Protein AF-A0A970ISX2-F1 (afdb_monomer_lite)

Foldseek 3Di:
DQDPVLVVLLVVLVVCVVVDPDDPVSVVSNVVSVVVVVVVVVVVVVVVVVVVVVVVVD

Secondary structure (DSSP, 8-state):
---HHHHHHHHHHHHHHHHSPPPHHHHHHHHHHHHHHHHHHHHHHHHHHHHHHHHTT-

Structure (mmCIF, N/CA/C/O backbone):
data_AF-A0A970ISX2-F1
#
_entry.id   AF-A0A970ISX2-F1
#
loop_
_atom_site.group_PDB
_atom_site.id
_atom_site.type_symbol
_atom_site.label_atom_id
_atom_site.label_alt_id
_atom_site.label_comp_id
_atom_site.label_asym_id
_atom_site.label_entity_id
_atom_site.label_seq_id
_atom_site.pdbx_PDB_ins_code
_atom_site.Cartn_x
_atom_site.Cartn_y
_atom_site.Cartn_z
_atom_site.occupancy
_atom_site.B_iso_or_equiv
_atom_site.auth_seq_id
_atom_site.auth_comp_id
_atom_site.auth_asym_id
_atom_site.auth_atom_id
_atom_site.pdbx_PDB_model_num
ATOM 1 N N . MET A 1 1 ? 11.316 -8.248 -2.703 1.00 79.44 1 MET A N 1
ATOM 2 C CA . MET A 1 1 ? 10.211 -8.721 -3.566 1.00 79.44 1 MET A CA 1
ATOM 3 C C . MET A 1 1 ? 8.900 -8.538 -2.818 1.00 79.44 1 MET A C 1
ATOM 5 O O . MET A 1 1 ? 8.884 -8.779 -1.614 1.00 79.44 1 MET A O 1
ATOM 9 N N . ILE A 1 2 ? 7.858 -8.030 -3.475 1.00 91.19 2 ILE A N 1
ATOM 10 C CA . ILE A 1 2 ? 6.514 -7.919 -2.888 1.00 91.19 2 ILE A CA 1
ATOM 11 C C . ILE A 1 2 ? 5.701 -9.167 -3.247 1.00 91.19 2 ILE A C 1
ATOM 13 O O . ILE A 1 2 ? 5.827 -9.656 -4.370 1.00 91.19 2 ILE A O 1
ATOM 17 N N . SER A 1 3 ? 4.944 -9.718 -2.297 1.00 94.62 3 SER A N 1
ATOM 18 C CA . SER A 1 3 ? 4.124 -10.912 -2.538 1.00 94.62 3 SER A CA 1
ATOM 19 C C . SER A 1 3 ? 2.702 -10.547 -2.982 1.00 94.62 3 SER A C 1
ATOM 21 O O . SER A 1 3 ? 2.309 -9.378 -2.960 1.00 94.62 3 SER A O 1
ATOM 23 N N . LYS A 1 4 ? 1.911 -11.545 -3.393 1.00 94.81 4 LYS A N 1
ATOM 24 C CA . LYS A 1 4 ? 0.491 -11.328 -3.718 1.00 94.81 4 LYS A CA 1
ATOM 25 C C . LYS A 1 4 ? -0.305 -10.946 -2.471 1.00 94.81 4 LYS A C 1
ATOM 27 O O . LYS A 1 4 ? -1.171 -10.083 -2.544 1.00 94.81 4 LYS A O 1
ATOM 32 N N . GLU A 1 5 ? 0.040 -11.531 -1.330 1.00 96.56 5 GLU A N 1
ATOM 33 C CA . GLU A 1 5 ? -0.564 -11.247 -0.028 1.00 96.56 5 GLU A CA 1
ATOM 34 C C . GLU A 1 5 ? -0.286 -9.802 0.407 1.00 96.56 5 GLU A C 1
ATOM 36 O O . GLU A 1 5 ? -1.195 -9.124 0.877 1.00 96.56 5 GLU A O 1
ATOM 41 N N . ASP A 1 6 ? 0.932 -9.293 0.180 1.00 95.94 6 ASP A N 1
ATOM 42 C CA . ASP A 1 6 ? 1.269 -7.885 0.431 1.00 95.94 6 ASP A CA 1
ATOM 43 C C . ASP A 1 6 ? 0.383 -6.937 -0.410 1.00 95.94 6 ASP A C 1
ATOM 45 O O . ASP A 1 6 ? -0.072 -5.903 0.081 1.00 95.94 6 ASP A O 1
ATOM 49 N N . ILE A 1 7 ? 0.124 -7.279 -1.679 1.00 95.94 7 ILE A N 1
ATOM 50 C CA . ILE A 1 7 ? -0.733 -6.490 -2.583 1.00 95.94 7 ILE A CA 1
ATOM 51 C C . ILE A 1 7 ? -2.195 -6.542 -2.127 1.00 95.94 7 ILE A C 1
ATOM 53 O O . ILE A 1 7 ? -2.856 -5.504 -2.054 1.00 95.94 7 ILE A O 1
ATOM 57 N N . GLU A 1 8 ? -2.693 -7.726 -1.770 1.00 97.88 8 GLU A N 1
ATOM 58 C CA . GLU A 1 8 ? -4.047 -7.893 -1.240 1.00 97.88 8 GLU A CA 1
ATOM 59 C C . GLU A 1 8 ? -4.227 -7.090 0.054 1.00 97.88 8 GLU A C 1
ATOM 61 O O . GLU A 1 8 ? -5.214 -6.374 0.225 1.00 97.88 8 GLU A O 1
ATOM 66 N N . ARG A 1 9 ? -3.217 -7.101 0.931 1.00 97.75 9 ARG A N 1
ATOM 67 C CA . ARG A 1 9 ? -3.216 -6.315 2.166 1.00 97.75 9 ARG A CA 1
ATOM 68 C C . ARG A 1 9 ? -3.264 -4.811 1.894 1.00 97.75 9 ARG A C 1
ATOM 70 O O . ARG A 1 9 ? -4.039 -4.111 2.545 1.00 97.75 9 ARG A O 1
ATOM 77 N N . ILE A 1 10 ? -2.516 -4.310 0.904 1.00 97.62 10 ILE A N 1
ATOM 78 C CA . ILE A 1 10 ? -2.613 -2.906 0.459 1.00 97.62 10 ILE A CA 1
ATOM 79 C C . ILE A 1 10 ? -4.048 -2.572 0.024 1.00 97.62 10 ILE A C 1
ATOM 81 O O . ILE A 1 10 ? -4.556 -1.508 0.392 1.00 97.62 10 ILE A O 1
ATOM 85 N N . ASN A 1 11 ? -4.701 -3.462 -0.731 1.00 97.44 11 ASN A N 1
ATOM 86 C CA . ASN A 1 11 ? -6.071 -3.267 -1.214 1.00 97.44 11 ASN A CA 1
ATOM 87 C C . ASN A 1 11 ? -7.094 -3.268 -0.072 1.00 97.44 11 ASN A C 1
ATOM 89 O O . ASN A 1 11 ? -7.976 -2.410 -0.048 1.00 97.44 11 ASN A O 1
ATOM 93 N N . ILE A 1 12 ? -6.959 -4.185 0.889 1.00 97.69 12 ILE A N 1
ATOM 94 C CA . ILE A 1 12 ? -7.814 -4.253 2.082 1.00 97.69 12 ILE A CA 1
ATOM 95 C C . ILE A 1 12 ? -7.699 -2.957 2.890 1.00 97.69 12 ILE A C 1
ATOM 97 O O . ILE A 1 12 ? -8.712 -2.316 3.163 1.00 97.69 12 ILE A O 1
ATOM 101 N N . LEU A 1 13 ? -6.473 -2.526 3.212 1.00 97.69 13 LEU A N 1
ATOM 102 C CA . LEU A 1 13 ? -6.232 -1.288 3.964 1.00 97.69 13 LEU A CA 1
ATOM 103 C C . LEU A 1 13 ? -6.725 -0.056 3.193 1.00 97.69 13 LEU A C 1
ATOM 105 O O . LEU A 1 13 ? -7.250 0.885 3.782 1.00 97.69 13 LEU A O 1
ATOM 109 N N . TYR A 1 14 ? -6.614 -0.064 1.862 1.00 97.12 14 TYR A N 1
ATOM 110 C CA . TYR A 1 14 ? -7.153 1.006 1.025 1.00 97.12 14 TYR A CA 1
ATOM 111 C C . TYR A 1 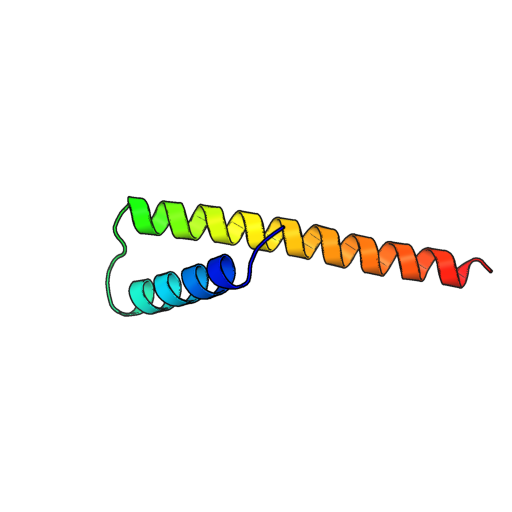14 ? -8.679 1.079 1.089 1.00 97.12 14 TYR A C 1
ATOM 113 O O . TYR A 1 14 ? -9.210 2.164 1.320 1.00 97.12 14 TYR A O 1
ATOM 121 N N . LYS A 1 15 ? -9.382 -0.049 0.934 1.00 97.50 15 LYS A N 1
ATOM 122 C CA . LYS A 1 15 ? -10.846 -0.097 1.069 1.00 97.50 15 LYS A CA 1
ATOM 123 C C . LYS A 1 15 ? -11.278 0.357 2.461 1.00 97.50 15 LYS A C 1
ATOM 125 O O . LYS A 1 15 ? -12.100 1.259 2.571 1.00 97.50 15 LYS A O 1
ATOM 130 N N . LYS A 1 16 ? -10.624 -0.160 3.506 1.00 96.88 16 LYS A N 1
ATOM 131 C CA . LYS A 1 16 ? -10.886 0.242 4.892 1.00 96.88 16 LYS A CA 1
ATOM 132 C C . LYS A 1 16 ? -10.728 1.753 5.086 1.00 96.88 16 LYS A C 1
ATOM 134 O O . LYS A 1 16 ? -11.632 2.372 5.623 1.00 96.88 16 LYS A O 1
ATOM 139 N N . SER A 1 17 ? -9.665 2.363 4.548 1.00 96.00 17 SER A N 1
ATOM 140 C CA . SER A 1 17 ? -9.426 3.818 4.631 1.00 96.00 17 SER A CA 1
ATOM 141 C C . SER A 1 17 ? -10.488 4.695 3.948 1.00 96.00 17 SER A C 1
ATOM 143 O O . SER A 1 17 ? -10.532 5.901 4.183 1.00 96.00 17 SER A O 1
ATOM 145 N N . LYS A 1 18 ? -11.307 4.119 3.055 1.00 96.31 18 LYS A N 1
ATOM 146 C CA . LYS A 1 18 ? -12.414 4.820 2.383 1.00 96.31 18 LYS A CA 1
ATOM 147 C C . LYS A 1 18 ? -13.700 4.801 3.194 1.00 96.31 18 LYS A C 1
ATOM 149 O O . LYS A 1 18 ? -14.524 5.691 3.016 1.00 96.31 18 LYS A O 1
ATOM 154 N N . GLU A 1 19 ? -13.861 3.797 4.045 1.00 96.44 19 GLU A N 1
ATOM 155 C CA . GLU A 1 19 ? -15.050 3.607 4.872 1.00 96.44 19 GLU A CA 1
ATOM 156 C C . GLU A 1 19 ? -14.840 4.171 6.280 1.00 96.44 19 GLU A C 1
ATOM 158 O O . GLU A 1 19 ? -15.739 4.791 6.842 1.00 96.44 19 GLU A O 1
ATOM 163 N N . VAL A 1 20 ? -13.641 3.986 6.841 1.00 94.94 20 VAL A N 1
ATOM 164 C CA . VAL A 1 20 ? -13.283 4.367 8.210 1.00 94.94 20 VAL A CA 1
ATOM 165 C C . VAL A 1 20 ? -11.849 4.892 8.295 1.00 94.94 20 VAL A C 1
ATOM 167 O O . VAL A 1 20 ? -11.009 4.640 7.430 1.00 94.94 20 VAL A O 1
ATOM 170 N N . ILE A 1 21 ? -11.545 5.608 9.377 1.00 95.00 21 ILE A N 1
ATOM 171 C CA . ILE A 1 21 ? -10.174 6.015 9.699 1.00 95.00 21 ILE A CA 1
ATOM 172 C C . ILE A 1 21 ? -9.368 4.760 10.067 1.00 95.00 21 ILE A C 1
ATOM 174 O O . ILE A 1 21 ? -9.819 3.937 10.864 1.00 95.00 21 ILE A O 1
ATOM 178 N N . LEU A 1 22 ? -8.187 4.601 9.466 1.00 96.19 22 LEU A N 1
ATOM 179 C CA . LEU A 1 22 ? -7.249 3.538 9.831 1.00 96.19 22 LEU A CA 1
ATOM 180 C C . LEU A 1 22 ? -6.670 3.797 11.221 1.00 96.19 22 LEU A C 1
ATOM 182 O O . LEU A 1 22 ? -6.437 4.951 11.584 1.00 96.19 22 LEU A O 1
ATOM 186 N N . SER A 1 23 ? -6.375 2.732 11.970 1.00 97.44 23 SER A N 1
ATOM 187 C CA . SER A 1 23 ? -5.514 2.895 13.142 1.00 97.44 23 SER A CA 1
ATOM 188 C C . SER A 1 23 ? -4.121 3.368 12.712 1.00 97.44 23 SER A C 1
ATOM 190 O O . SER A 1 23 ? -3.725 3.230 11.551 1.00 97.44 23 SER A O 1
ATOM 192 N N . GLU A 1 24 ? -3.362 3.926 13.651 1.00 97.38 24 GLU A N 1
ATOM 193 C CA . GLU A 1 24 ? -1.993 4.375 13.390 1.00 97.38 24 GLU A CA 1
ATOM 194 C C . GLU A 1 24 ? -1.114 3.223 12.874 1.00 97.38 24 GLU A C 1
ATOM 196 O O . GLU A 1 24 ? -0.452 3.362 11.846 1.00 97.38 24 GLU A O 1
ATOM 201 N N . GLU A 1 25 ? -1.229 2.044 13.491 1.00 97.56 25 GLU A N 1
ATOM 202 C CA . GLU A 1 25 ? -0.545 0.819 13.059 1.00 97.56 25 GLU A CA 1
ATOM 203 C C . GLU A 1 25 ? -0.925 0.410 11.628 1.00 97.56 25 GLU A C 1
ATOM 205 O O . GLU A 1 25 ? -0.062 0.072 10.818 1.00 97.56 25 GLU A O 1
ATOM 210 N N . GLU A 1 26 ? -2.212 0.470 11.279 1.00 97.56 26 GLU A N 1
ATOM 211 C CA . GLU A 1 26 ? -2.693 0.128 9.938 1.00 97.56 26 GLU A CA 1
ATOM 212 C C . GLU A 1 26 ? -2.228 1.135 8.883 1.00 97.56 26 GLU A C 1
ATOM 214 O O . GLU A 1 26 ? -1.887 0.755 7.759 1.00 97.56 26 GLU A O 1
ATOM 219 N N . ALA A 1 27 ? -2.193 2.421 9.231 1.00 97.06 27 ALA A N 1
ATOM 220 C CA . ALA A 1 27 ? -1.693 3.471 8.356 1.00 97.06 27 ALA A CA 1
ATOM 221 C C . ALA A 1 27 ? -0.182 3.317 8.107 1.00 97.06 27 ALA A C 1
ATOM 223 O O . ALA A 1 27 ? 0.279 3.433 6.963 1.00 97.06 27 ALA A O 1
ATOM 224 N N . GLU A 1 28 ? 0.592 3.006 9.149 1.00 98.06 28 GLU A N 1
ATOM 225 C CA . GLU A 1 28 ? 2.018 2.700 9.032 1.00 98.06 28 GLU A CA 1
ATOM 226 C C . GLU A 1 28 ? 2.268 1.434 8.211 1.00 98.06 28 GLU A C 1
ATOM 228 O O . GLU A 1 28 ? 3.112 1.440 7.305 1.00 98.06 28 GLU A O 1
ATOM 233 N N . GLU A 1 29 ? 1.497 0.371 8.456 1.00 97.38 29 GLU A N 1
ATOM 234 C CA . GLU A 1 29 ? 1.554 -0.868 7.684 1.00 97.38 29 GLU A CA 1
ATOM 235 C C . GLU A 1 29 ? 1.292 -0.583 6.199 1.00 97.38 29 GLU A C 1
ATOM 237 O O . GLU A 1 29 ? 2.097 -0.958 5.337 1.00 97.38 29 GLU A O 1
ATOM 242 N N . GLN A 1 30 ?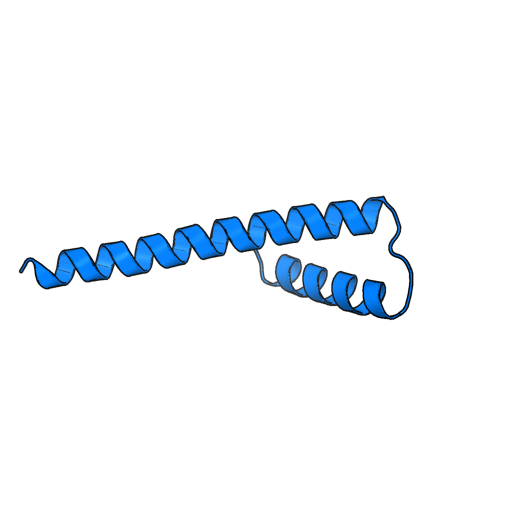 0.221 0.155 5.890 1.00 97.12 30 GLN A N 1
ATOM 243 C CA . GLN A 1 30 ? -0.135 0.517 4.520 1.00 97.12 30 GLN A CA 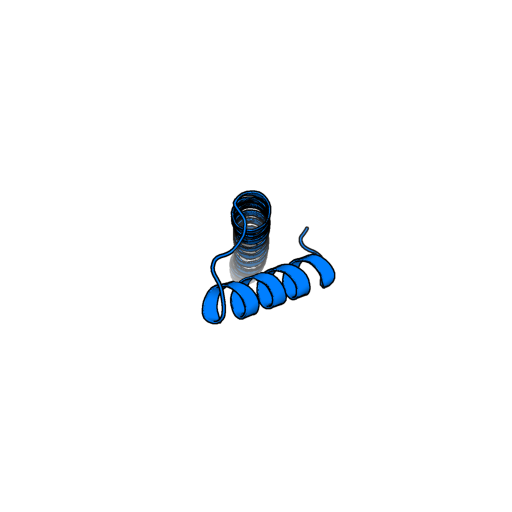1
ATOM 244 C C . GLN A 1 30 ? 0.976 1.332 3.845 1.00 97.12 30 GLN A C 1
ATOM 246 O O . GLN A 1 30 ? 1.319 1.081 2.685 1.00 97.12 30 GLN A O 1
ATOM 251 N N . LYS A 1 31 ? 1.567 2.297 4.558 1.00 97.81 31 LYS A N 1
ATOM 252 C CA . LYS A 1 31 ? 2.665 3.133 4.055 1.00 97.81 31 LYS A CA 1
ATOM 253 C C . LYS A 1 31 ? 3.913 2.302 3.760 1.00 97.81 31 LYS A C 1
ATOM 255 O O . LYS A 1 31 ? 4.510 2.452 2.689 1.00 97.81 31 LYS A O 1
ATOM 260 N N . ARG A 1 32 ? 4.287 1.395 4.667 1.00 97.75 32 ARG A N 1
ATOM 261 C CA . ARG A 1 32 ? 5.429 0.483 4.502 1.00 97.75 32 ARG A CA 1
ATOM 262 C C . ARG A 1 32 ? 5.239 -0.432 3.293 1.00 97.75 32 ARG A C 1
ATOM 264 O O . ARG A 1 32 ? 6.142 -0.543 2.461 1.00 97.75 32 ARG A O 1
ATOM 271 N N . LEU A 1 33 ? 4.064 -1.047 3.164 1.00 97.88 33 LEU A N 1
ATOM 272 C CA . LEU A 1 33 ? 3.745 -1.939 2.049 1.00 97.88 33 LEU A CA 1
ATOM 273 C C . LEU A 1 33 ? 3.740 -1.194 0.707 1.00 97.88 33 LEU A C 1
ATOM 275 O O . LEU A 1 33 ? 4.340 -1.660 -0.262 1.00 97.88 33 LEU A O 1
ATOM 279 N N . ARG A 1 34 ? 3.157 0.011 0.654 1.00 97.19 34 ARG A N 1
ATOM 280 C CA . ARG A 1 34 ? 3.177 0.859 -0.550 1.00 97.19 34 ARG A CA 1
ATOM 281 C C . ARG A 1 34 ? 4.589 1.250 -0.972 1.00 97.19 34 ARG A C 1
ATOM 283 O O . ARG A 1 34 ? 4.895 1.203 -2.162 1.00 97.19 34 ARG A O 1
ATOM 290 N N . LYS A 1 35 ? 5.465 1.592 -0.022 1.00 97.44 35 LYS A N 1
ATOM 291 C CA . LYS A 1 35 ? 6.875 1.884 -0.319 1.00 97.44 35 LYS A CA 1
ATOM 292 C C . LYS A 1 35 ? 7.567 0.671 -0.947 1.00 97.44 35 LYS A C 1
ATOM 294 O O . LYS A 1 35 ? 8.156 0.801 -2.019 1.00 97.44 35 LYS A O 1
ATOM 299 N N . LYS A 1 36 ? 7.408 -0.508 -0.336 1.00 96.56 36 LYS A N 1
ATOM 300 C CA . LYS A 1 36 ? 7.956 -1.778 -0.837 1.00 96.56 36 LYS A CA 1
ATOM 301 C C . LYS A 1 36 ? 7.456 -2.103 -2.252 1.00 96.56 36 LYS A C 1
ATOM 303 O O . LYS A 1 36 ? 8.243 -2.541 -3.089 1.00 96.56 36 LYS A O 1
ATOM 308 N N . TYR A 1 37 ? 6.173 -1.861 -2.536 1.00 96.38 37 TYR A N 1
ATOM 309 C CA . TYR A 1 37 ? 5.589 -2.052 -3.869 1.00 96.38 37 TYR A CA 1
ATOM 310 C C . TYR A 1 37 ? 6.246 -1.145 -4.912 1.00 96.38 37 TYR A C 1
ATOM 312 O O . TYR A 1 37 ? 6.692 -1.621 -5.953 1.00 96.38 37 TYR A O 1
ATOM 320 N N . ILE A 1 38 ? 6.355 0.154 -4.617 1.00 96.56 38 ILE A N 1
ATOM 321 C CA . ILE A 1 38 ? 6.939 1.140 -5.533 1.00 96.56 38 ILE A CA 1
ATOM 322 C C . ILE A 1 38 ? 8.407 0.817 -5.820 1.00 96.56 38 ILE A C 1
ATOM 324 O O . ILE A 1 38 ? 8.836 0.897 -6.969 1.00 96.56 38 ILE A O 1
ATOM 328 N N . GLU A 1 39 ? 9.184 0.455 -4.801 1.00 96.44 39 GLU A N 1
ATOM 329 C CA . GLU A 1 39 ? 10.585 0.059 -4.972 1.00 96.44 39 GLU A CA 1
ATOM 330 C C . GLU A 1 39 ? 10.711 -1.181 -5.860 1.00 96.44 39 GLU A C 1
ATOM 332 O O . GLU A 1 39 ? 11.515 -1.189 -6.793 1.00 96.44 39 GLU A O 1
ATOM 337 N N . TRP A 1 40 ? 9.868 -2.193 -5.636 1.00 95.81 40 TRP A N 1
ATOM 338 C CA . TRP A 1 40 ? 9.849 -3.388 -6.471 1.00 95.81 40 TRP A CA 1
ATOM 339 C C . TRP A 1 40 ? 9.488 -3.069 -7.928 1.00 95.81 40 TRP A C 1
ATOM 341 O O . TRP A 1 40 ? 10.225 -3.468 -8.829 1.00 95.81 40 TRP A O 1
ATOM 351 N N . ILE A 1 41 ? 8.432 -2.284 -8.173 1.00 94.38 41 ILE A N 1
ATOM 352 C CA . ILE A 1 41 ? 8.046 -1.854 -9.527 1.00 94.38 41 ILE A CA 1
ATOM 353 C C . ILE A 1 41 ? 9.177 -1.069 -10.198 1.00 94.38 41 ILE A C 1
ATOM 355 O O . ILE A 1 41 ? 9.511 -1.347 -11.347 1.00 94.38 41 ILE A O 1
ATOM 359 N N . LYS A 1 42 ? 9.827 -0.136 -9.489 1.00 94.88 42 LYS A N 1
ATOM 360 C CA . LYS A 1 42 ? 10.973 0.620 -10.023 1.00 94.88 42 LYS A CA 1
ATOM 361 C C . LYS A 1 42 ? 12.108 -0.300 -10.470 1.00 94.88 42 LYS A C 1
ATOM 363 O O . LYS A 1 42 ? 12.691 -0.061 -11.523 1.00 94.88 42 LYS A O 1
ATOM 368 N N . MET A 1 43 ? 12.422 -1.336 -9.692 1.00 93.81 43 MET A N 1
ATOM 369 C CA . MET A 1 43 ? 13.439 -2.322 -10.069 1.00 93.81 43 MET A CA 1
ATOM 370 C C . MET A 1 43 ? 13.026 -3.127 -11.305 1.00 93.81 43 MET A C 1
ATOM 372 O O . MET A 1 43 ? 13.840 -3.308 -12.205 1.00 93.81 43 MET A O 1
ATOM 376 N N . GLN A 1 44 ? 11.770 -3.582 -11.374 1.00 92.62 44 GLN A N 1
ATOM 377 C CA . GLN A 1 44 ? 11.264 -4.328 -12.532 1.00 92.62 44 GLN A CA 1
ATOM 378 C C . GLN A 1 44 ? 11.304 -3.487 -13.813 1.00 92.62 44 GLN A C 1
ATOM 380 O O . GLN A 1 44 ? 11.779 -3.964 -14.839 1.00 92.62 44 GLN A O 1
ATOM 385 N N . VAL A 1 45 ? 10.885 -2.220 -13.743 1.00 93.75 45 VAL A N 1
ATOM 386 C CA . VAL A 1 45 ? 10.929 -1.295 -14.886 1.00 93.75 45 VAL A CA 1
ATOM 387 C C . VAL A 1 45 ? 12.367 -1.057 -15.352 1.00 93.75 45 VAL A C 1
ATOM 389 O O . VAL A 1 45 ? 12.633 -1.122 -16.548 1.00 93.75 45 VAL A O 1
ATOM 392 N N . ARG A 1 46 ? 13.316 -0.832 -14.431 1.00 92.88 46 ARG A N 1
ATOM 393 C CA . ARG A 1 46 ? 14.742 -0.684 -14.783 1.00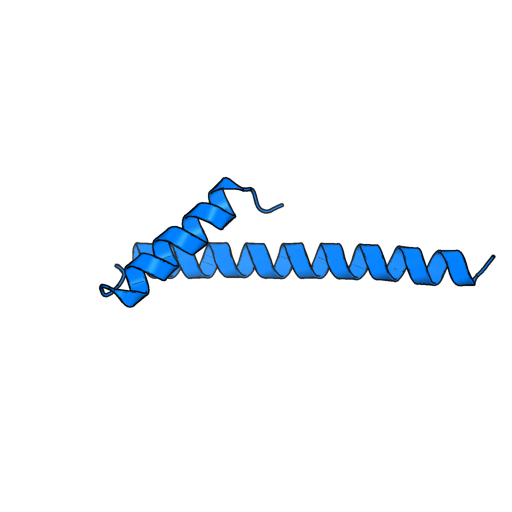 92.88 46 ARG A CA 1
ATOM 394 C C . ARG A 1 46 ? 15.282 -1.920 -15.495 1.00 92.88 46 ARG A C 1
ATOM 396 O O . ARG A 1 46 ? 15.889 -1.781 -16.547 1.00 92.88 46 ARG A O 1
ATOM 403 N N . SER A 1 47 ? 14.997 -3.107 -14.963 1.00 90.69 47 SER A N 1
ATOM 404 C CA . SER A 1 47 ? 15.435 -4.369 -15.562 1.00 90.69 47 SER A CA 1
ATOM 405 C C . SER A 1 47 ? 14.873 -4.567 -16.975 1.00 90.69 47 SER A C 1
ATOM 407 O O . SER A 1 47 ? 15.608 -4.978 -17.867 1.00 90.69 47 SER A O 1
ATOM 409 N N . GLN A 1 48 ? 13.605 -4.216 -17.216 1.00 87.88 48 GLN A N 1
ATOM 410 C CA . GLN A 1 48 ? 13.007 -4.291 -18.555 1.00 87.88 48 GLN A CA 1
ATOM 411 C C . GLN A 1 48 ? 13.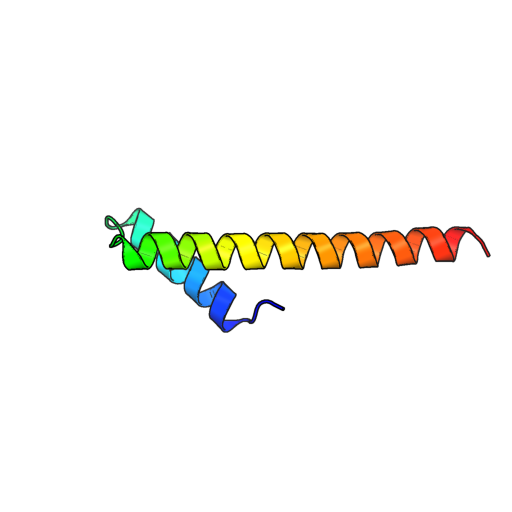648 -3.305 -19.545 1.00 87.88 48 GLN A C 1
ATOM 413 O O . GLN A 1 48 ? 13.852 -3.649 -20.707 1.00 87.88 48 GLN A O 1
ATOM 418 N N . LEU A 1 49 ? 13.992 -2.095 -19.092 1.00 88.88 49 LEU A N 1
ATOM 419 C CA . LEU A 1 49 ? 14.657 -1.090 -19.926 1.00 88.88 49 LEU A CA 1
ATOM 420 C C . LEU A 1 49 ? 16.109 -1.467 -20.251 1.00 88.88 49 LEU A C 1
ATOM 422 O O . LEU A 1 49 ? 16.545 -1.270 -21.382 1.00 88.88 49 LEU A O 1
ATOM 426 N N . GLU A 1 50 ? 16.848 -2.038 -19.296 1.00 83.44 50 GLU A N 1
ATOM 427 C CA . GLU A 1 50 ? 18.216 -2.528 -19.519 1.00 83.44 50 GLU A CA 1
ATOM 428 C C . GLU A 1 50 ? 18.256 -3.625 -20.590 1.00 83.44 50 GLU A C 1
ATOM 430 O O .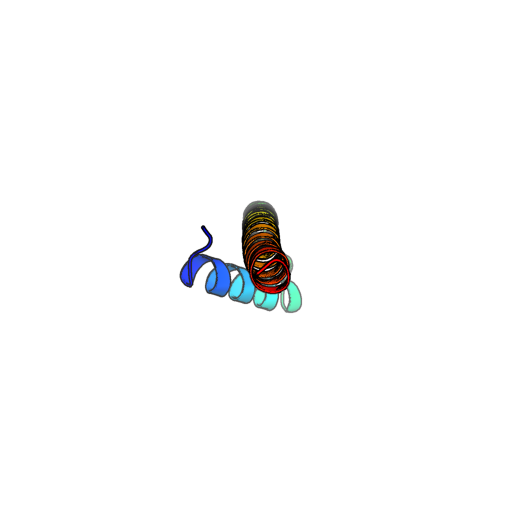 GLU A 1 50 ? 19.092 -3.569 -21.489 1.00 83.44 50 GLU A O 1
ATOM 435 N N . VAL A 1 51 ? 17.299 -4.561 -20.562 1.00 75.62 51 VAL A N 1
ATOM 436 C CA . VAL A 1 51 ? 17.164 -5.606 -21.593 1.00 75.62 51 VAL A CA 1
ATOM 437 C C . VAL A 1 51 ? 16.939 -5.003 -22.984 1.00 75.62 51 VAL A C 1
ATOM 439 O O . VAL A 1 51 ? 17.509 -5.485 -23.961 1.00 75.62 51 VAL A O 1
ATOM 442 N N . HIS A 1 52 ? 16.140 -3.939 -23.091 1.00 62.94 52 HIS A N 1
ATOM 443 C CA . HIS A 1 52 ? 15.859 -3.302 -24.379 1.00 62.94 52 HIS A CA 1
ATOM 444 C C . HIS A 1 52 ? 17.095 -2.595 -24.955 1.00 62.94 52 HIS A C 1
ATOM 446 O O . HIS A 1 52 ? 17.424 -2.779 -26.122 1.00 62.94 52 HIS A O 1
ATOM 452 N N . VAL A 1 53 ? 17.850 -1.877 -24.116 1.00 64.50 53 VAL A N 1
ATOM 453 C CA . VAL A 1 53 ? 19.091 -1.192 -24.529 1.00 64.50 53 VAL A CA 1
ATOM 454 C C . VAL A 1 53 ? 20.185 -2.176 -24.964 1.00 64.50 53 VAL A C 1
ATOM 456 O O . VAL A 1 53 ? 21.022 -1.833 -25.799 1.00 64.50 53 VAL A O 1
ATOM 459 N N . SER A 1 54 ? 20.211 -3.389 -24.410 1.00 61.09 54 SER A N 1
ATOM 460 C CA . SER A 1 54 ? 21.164 -4.431 -24.812 1.00 61.09 54 SER A CA 1
ATOM 461 C C . SER A 1 54 ? 20.833 -5.071 -26.163 1.00 61.09 54 SER A C 1
ATOM 463 O O . SER A 1 54 ? 21.757 -5.437 -26.884 1.00 61.09 54 SER A O 1
ATOM 465 N N . ASN A 1 55 ? 19.552 -5.182 -26.524 1.00 59.12 55 ASN A N 1
ATOM 466 C CA . ASN A 1 55 ? 19.132 -5.794 -27.789 1.00 59.12 55 ASN A CA 1
ATOM 467 C C . ASN A 1 55 ? 19.274 -4.863 -29.003 1.00 59.12 55 ASN A C 1
ATOM 469 O O . ASN A 1 55 ? 19.419 -5.365 -30.109 1.00 59.12 55 ASN A O 1
ATOM 473 N N . ASP A 1 56 ? 19.298 -3.542 -28.804 1.00 58.00 56 ASP A N 1
ATOM 474 C CA . ASP A 1 56 ? 19.548 -2.557 -29.873 1.00 58.00 56 ASP A CA 1
ATOM 475 C C . ASP A 1 56 ? 21.041 -2.405 -30.240 1.00 58.00 56 ASP A C 1
ATOM 477 O O . ASP A 1 56 ? 21.386 -1.687 -31.177 1.00 58.00 56 ASP A O 1
ATOM 481 N N . LYS A 1 57 ? 21.954 -3.044 -29.494 1.00 57.06 57 LYS A N 1
ATOM 482 C CA . LYS A 1 57 ? 23.413 -2.957 -29.707 1.00 57.06 57 LYS A CA 1
ATOM 483 C C . LYS A 1 57 ? 24.024 -4.161 -30.441 1.00 57.06 57 LYS A C 1
ATOM 485 O O . LYS A 1 57 ? 25.251 -4.227 -30.515 1.00 57.06 57 LYS A O 1
ATOM 490 N N . ASN A 1 58 ? 23.205 -5.083 -30.954 1.00 46.94 58 ASN A N 1
ATOM 491 C CA . ASN A 1 58 ? 23.633 -6.252 -31.735 1.00 46.94 58 ASN A CA 1
ATOM 492 C C . ASN A 1 58 ? 23.198 -6.155 -33.196 1.00 46.94 58 ASN A C 1
ATOM 494 O O . ASN A 1 58 ? 22.038 -5.759 -33.434 1.00 46.94 58 ASN A O 1
#

Radius of gyration: 16.26 Å; chains: 1; bounding box: 39×17×45 Å

Sequence (58 aa):
MISKEDIERINILYKKSKEVILSEEEAEEQKRLRKKYIEWIKMQVRSQLEVHVSNDKN

pLDDT: mean 90.5, std 12.72, range [46.94, 98.06]